Protein AF-A0A1Y5K6U2-F1 (afdb_monomer_lite)

Foldseek 3Di:
DPDDDQDDPVLLVQLVVCVVVVDDLVVSCVVSVHDSVSSVVSVPDDQDPVNVVVVVVVVVVVVVVVVVVVVVLVVLVVQVVCVVVVNDDDDPVVVVVSVVVVVVVVCVVVVHDPDPPPDPPPPPDD

Sequence (126 aa):
MAKGIAPDDQTKEMVKALLATGKAKNQVAKEAGLSWATVDKISKEDPDDLERLREHKRKEFVKKLWENIEDAIDLGHTMVIEAKANKREIPLSHISTYVGTLYDKQALMTGGKTADIGVQIVDDIK

Structure (mmCIF, N/CA/C/O backbone):
data_AF-A0A1Y5K6U2-F1
#
_entry.id   AF-A0A1Y5K6U2-F1
#
loop_
_atom_site.group_PDB
_atom_site.id
_atom_site.type_symbol
_atom_site.label_atom_id
_atom_site.label_alt_id
_atom_site.label_comp_id
_atom_site.label_asym_id
_atom_site.label_entity_id
_atom_site.label_seq_id
_atom_site.pdbx_PDB_ins_code
_atom_site.Cartn_x
_atom_site.Cartn_y
_atom_site.Cartn_z
_atom_site.occupancy
_atom_site.B_iso_or_equiv
_atom_site.auth_seq_id
_atom_site.auth_comp_id
_atom_site.auth_asym_id
_atom_site.auth_atom_id
_atom_site.pdbx_PDB_model_num
ATOM 1 N N . MET A 1 1 ? 26.546 -5.991 -43.980 1.00 37.19 1 MET A N 1
ATOM 2 C CA . MET A 1 1 ? 26.173 -5.834 -42.557 1.00 37.19 1 MET A CA 1
ATOM 3 C C . MET A 1 1 ? 24.997 -4.873 -42.506 1.00 37.19 1 MET A C 1
ATOM 5 O O . MET A 1 1 ? 25.193 -3.694 -42.776 1.00 37.19 1 MET A O 1
ATOM 9 N N . ALA A 1 2 ? 23.773 -5.377 -42.323 1.00 39.56 2 ALA A N 1
ATOM 10 C CA . ALA A 1 2 ? 22.579 -4.533 -42.307 1.00 39.56 2 ALA A CA 1
ATOM 11 C C . ALA A 1 2 ? 22.672 -3.537 -41.141 1.00 39.56 2 ALA A C 1
ATOM 13 O O . ALA A 1 2 ? 22.960 -3.918 -40.007 1.00 39.56 2 ALA A O 1
ATOM 14 N N . LYS A 1 3 ? 22.503 -2.253 -41.453 1.00 42.72 3 LYS A N 1
ATOM 15 C CA . LYS A 1 3 ? 22.604 -1.129 -40.523 1.00 42.72 3 LYS A CA 1
ATOM 16 C C . LYS A 1 3 ? 21.444 -1.253 -39.528 1.00 42.72 3 LYS A C 1
ATOM 18 O O . LYS A 1 3 ? 20.299 -1.035 -39.907 1.00 42.72 3 LYS A O 1
ATOM 23 N N . GLY A 1 4 ? 21.729 -1.703 -38.305 1.00 56.06 4 GLY A N 1
ATOM 24 C CA . GLY A 1 4 ? 20.711 -1.908 -37.274 1.00 56.06 4 GLY A CA 1
ATOM 25 C C . GLY A 1 4 ? 19.960 -0.607 -37.003 1.00 56.06 4 GLY A C 1
ATOM 26 O O . GLY A 1 4 ? 20.575 0.397 -36.647 1.00 56.06 4 GLY A O 1
ATOM 27 N N . ILE A 1 5 ? 18.648 -0.623 -37.227 1.00 67.31 5 ILE A N 1
ATOM 28 C CA . ILE A 1 5 ? 17.752 0.496 -36.937 1.00 67.31 5 ILE A CA 1
ATOM 29 C C . ILE A 1 5 ? 17.735 0.680 -35.416 1.00 67.31 5 ILE A C 1
ATOM 31 O O . ILE A 1 5 ? 17.579 -0.292 -34.675 1.00 67.31 5 ILE A O 1
ATOM 35 N N . ALA A 1 6 ? 17.954 1.908 -34.945 1.00 68.56 6 ALA A N 1
ATOM 36 C CA . ALA A 1 6 ? 17.815 2.216 -33.528 1.00 68.56 6 ALA A CA 1
ATOM 37 C C . ALA A 1 6 ? 16.344 2.006 -33.120 1.00 68.56 6 ALA A C 1
ATOM 39 O O . ALA A 1 6 ? 15.468 2.484 -33.842 1.00 68.56 6 ALA A O 1
ATOM 40 N N . PRO A 1 7 ? 16.060 1.289 -32.017 1.00 69.38 7 PRO A N 1
ATOM 41 C CA . PRO A 1 7 ? 14.690 1.105 -31.558 1.00 69.38 7 PRO A CA 1
ATOM 42 C C . PRO A 1 7 ? 14.067 2.466 -31.243 1.00 69.38 7 PRO A C 1
ATOM 44 O O . PRO A 1 7 ? 14.732 3.335 -30.667 1.00 69.38 7 PRO A O 1
ATOM 47 N N . ASP A 1 8 ? 12.808 2.636 -31.641 1.00 81.38 8 ASP A N 1
ATOM 48 C CA . ASP A 1 8 ? 12.025 3.813 -31.283 1.00 81.38 8 ASP A CA 1
ATOM 49 C C . ASP A 1 8 ? 11.781 3.863 -29.764 1.00 81.38 8 ASP A C 1
ATOM 51 O O . ASP A 1 8 ? 11.990 2.886 -29.033 1.00 81.38 8 ASP A O 1
ATOM 55 N N . ASP A 1 9 ? 11.351 5.022 -29.270 1.00 78.06 9 ASP A N 1
ATOM 56 C CA . ASP A 1 9 ? 11.136 5.198 -27.834 1.00 78.06 9 ASP A CA 1
ATOM 57 C C . ASP A 1 9 ? 10.006 4.295 -27.313 1.00 78.06 9 ASP A C 1
ATOM 59 O O . ASP A 1 9 ? 10.100 3.779 -26.204 1.00 78.06 9 ASP A O 1
ATOM 63 N N . GLN A 1 10 ? 8.993 3.983 -28.130 1.00 81.06 10 GLN A N 1
ATOM 64 C CA . GLN A 1 10 ? 7.936 3.036 -27.751 1.00 81.06 10 GLN A CA 1
ATOM 65 C C . GLN A 1 10 ? 8.482 1.627 -27.481 1.00 81.06 10 GLN A C 1
ATOM 67 O O . GLN A 1 10 ? 8.109 0.988 -26.496 1.00 81.06 10 GLN A O 1
ATOM 72 N N . THR A 1 11 ? 9.405 1.156 -28.316 1.00 82.31 11 THR A N 1
ATOM 73 C CA . THR A 1 11 ? 10.046 -0.152 -28.183 1.00 82.31 11 THR A CA 1
ATOM 74 C C . THR A 1 11 ? 10.959 -0.178 -26.962 1.00 82.31 11 THR A C 1
ATOM 76 O O . THR A 1 11 ? 10.962 -1.167 -26.224 1.00 82.31 11 THR A O 1
ATOM 79 N N . LYS A 1 12 ? 11.700 0.905 -26.691 1.00 82.75 12 LYS A N 1
ATOM 80 C CA . LYS A 1 12 ? 12.500 1.019 -25.460 1.00 82.75 12 LYS A CA 1
ATOM 81 C C . LYS A 1 12 ? 11.622 0.950 -24.215 1.00 82.75 12 LYS A C 1
ATOM 83 O O . LYS A 1 12 ? 11.946 0.214 -23.284 1.00 82.75 12 LYS A O 1
ATOM 88 N N . GLU A 1 13 ? 10.489 1.645 -24.221 1.00 79.44 13 GLU A N 1
ATOM 89 C CA . GLU A 1 13 ? 9.569 1.643 -23.086 1.00 79.44 13 GLU A CA 1
ATOM 90 C C . GLU A 1 13 ? 8.869 0.297 -22.886 1.00 79.44 13 GLU A C 1
ATOM 92 O O . GLU A 1 13 ? 8.734 -0.165 -21.751 1.00 79.44 13 GLU A O 1
ATOM 97 N N . MET A 1 14 ? 8.517 -0.396 -23.968 1.00 83.06 14 MET A N 1
ATOM 98 C CA . MET A 1 14 ? 8.012 -1.766 -23.897 1.00 83.06 14 MET A CA 1
ATOM 99 C C . MET A 1 14 ? 9.046 -2.718 -23.275 1.00 83.06 14 MET A C 1
ATOM 101 O O . MET A 1 14 ? 8.703 -3.525 -22.411 1.00 83.06 14 MET A O 1
ATOM 105 N N . VAL A 1 15 ? 10.323 -2.603 -23.658 1.00 85.50 15 VAL A N 1
ATOM 106 C CA . VAL A 1 15 ? 11.418 -3.401 -23.078 1.00 85.50 15 VAL A CA 1
ATOM 107 C C . VAL A 1 15 ? 11.587 -3.109 -21.587 1.00 85.50 15 VAL A C 1
ATOM 109 O O . VAL A 1 15 ? 11.651 -4.052 -20.795 1.00 85.50 15 VAL A O 1
ATOM 112 N N . LYS A 1 16 ? 11.621 -1.831 -21.186 1.00 83.19 16 LYS A N 1
ATOM 113 C CA . LYS A 1 16 ? 11.715 -1.430 -19.771 1.00 83.19 16 LYS A CA 1
ATOM 114 C C . LYS A 1 16 ? 10.531 -1.969 -18.958 1.00 83.19 16 LYS A C 1
ATOM 116 O O . LYS A 1 16 ? 10.741 -2.538 -17.888 1.00 83.19 16 LYS A O 1
ATOM 121 N N . ALA A 1 17 ? 9.307 -1.886 -19.486 1.00 82.50 17 ALA A N 1
ATOM 122 C CA . ALA A 1 17 ? 8.113 -2.426 -18.835 1.00 82.50 17 ALA A CA 1
ATOM 123 C C . ALA A 1 17 ? 8.186 -3.952 -18.655 1.00 82.50 17 ALA A C 1
ATOM 125 O O . ALA A 1 17 ? 7.943 -4.461 -17.562 1.00 82.50 17 ALA A O 1
ATOM 126 N N . LEU A 1 18 ? 8.578 -4.693 -19.696 1.00 83.44 18 LEU A N 1
ATOM 127 C CA . LEU A 1 18 ? 8.720 -6.151 -19.625 1.00 83.44 18 LEU A CA 1
ATOM 128 C C . LEU A 1 18 ? 9.802 -6.577 -18.622 1.00 83.44 18 LEU A C 1
ATOM 130 O O . LEU A 1 18 ? 9.595 -7.529 -17.868 1.00 83.44 18 LEU A O 1
ATOM 134 N N . LEU A 1 19 ? 10.921 -5.851 -18.548 1.00 82.31 19 LEU A N 1
ATOM 135 C CA . LEU A 1 19 ? 11.946 -6.086 -17.527 1.00 82.31 19 LEU A CA 1
ATOM 136 C C . LEU A 1 19 ? 11.423 -5.792 -16.112 1.00 82.31 19 LEU A C 1
ATOM 138 O O . LEU A 1 19 ? 11.680 -6.575 -15.199 1.00 82.31 19 LEU A O 1
ATOM 142 N N . ALA A 1 20 ? 10.636 -4.727 -15.933 1.00 77.81 20 ALA A N 1
ATOM 143 C CA . ALA A 1 20 ? 10.029 -4.382 -14.645 1.00 77.81 20 ALA A CA 1
ATOM 144 C C . ALA A 1 20 ? 9.029 -5.442 -14.144 1.00 77.81 20 ALA A C 1
ATOM 146 O O . ALA A 1 20 ? 8.880 -5.617 -12.937 1.00 77.81 20 ALA A O 1
ATOM 147 N N . THR A 1 21 ? 8.392 -6.203 -15.045 1.00 78.62 21 THR A N 1
ATOM 148 C CA . THR A 1 21 ? 7.543 -7.356 -14.670 1.00 78.62 21 THR A CA 1
ATOM 149 C C . THR A 1 21 ? 8.329 -8.584 -14.189 1.00 78.62 21 THR A C 1
ATOM 151 O O . THR A 1 21 ? 7.729 -9.600 -13.847 1.00 78.62 21 THR A O 1
ATOM 154 N N . GLY A 1 22 ? 9.665 -8.518 -14.159 1.00 77.19 22 GLY A N 1
ATOM 155 C CA . GLY A 1 22 ? 10.530 -9.606 -13.697 1.00 77.19 22 GLY A CA 1
ATOM 156 C C . GLY A 1 22 ? 10.858 -10.653 -14.764 1.00 77.19 22 GLY A C 1
ATOM 157 O O . GLY A 1 22 ? 11.451 -11.685 -14.447 1.00 77.19 22 GLY A O 1
ATOM 158 N N . LYS A 1 23 ? 10.506 -10.416 -16.036 1.00 83.06 23 LYS A N 1
ATOM 159 C CA . LYS A 1 23 ? 10.858 -11.329 -17.133 1.00 83.06 23 LYS A CA 1
ATOM 160 C C . LYS A 1 23 ? 12.364 -11.325 -17.395 1.00 83.06 23 LYS A C 1
ATOM 162 O O . LYS A 1 23 ? 13.025 -10.287 -17.383 1.00 83.06 23 LYS A O 1
ATOM 167 N N . ALA A 1 24 ? 12.911 -12.498 -17.714 1.00 87.62 24 ALA A N 1
ATOM 168 C CA . ALA A 1 24 ? 14.318 -12.632 -18.076 1.00 87.62 24 ALA A CA 1
ATOM 169 C C . ALA A 1 24 ? 14.625 -11.911 -19.402 1.00 87.62 24 ALA A C 1
ATOM 171 O O . ALA A 1 24 ? 13.853 -11.995 -20.356 1.00 87.62 24 ALA A O 1
ATOM 172 N N . LYS A 1 25 ? 15.805 -11.284 -19.515 1.00 86.56 25 LYS A N 1
ATOM 173 C CA . LYS A 1 25 ? 16.246 -10.535 -20.715 1.00 86.56 25 LYS A CA 1
ATOM 174 C C . LYS A 1 25 ? 16.104 -11.325 -22.026 1.00 86.56 25 LYS A C 1
ATOM 176 O O . LYS A 1 25 ? 15.731 -10.762 -23.048 1.00 86.56 25 LYS A O 1
ATOM 181 N N . ASN A 1 26 ? 16.343 -12.639 -21.988 1.00 86.62 26 ASN A N 1
ATOM 182 C CA . ASN A 1 26 ? 16.170 -13.537 -23.139 1.00 86.62 26 ASN A CA 1
ATOM 183 C C . ASN A 1 26 ? 14.713 -13.629 -23.607 1.00 86.62 26 ASN A C 1
ATOM 185 O O . ASN A 1 26 ? 14.451 -13.727 -24.803 1.00 86.62 26 ASN A O 1
ATOM 189 N N . GLN A 1 27 ? 13.772 -13.628 -22.665 1.00 86.62 27 GLN A N 1
ATOM 190 C CA . GLN A 1 27 ? 12.345 -13.664 -22.956 1.00 86.62 27 GLN A CA 1
ATOM 191 C C . GLN A 1 27 ? 11.876 -12.310 -23.493 1.00 86.62 27 GLN A C 1
ATOM 193 O O . GLN A 1 27 ? 11.194 -12.268 -24.511 1.00 86.62 27 GLN A O 1
ATOM 198 N N . VAL A 1 28 ? 12.328 -11.214 -22.879 1.00 87.62 28 VAL A N 1
ATOM 199 C CA . VAL A 1 28 ? 12.034 -9.851 -23.345 1.00 87.62 28 VAL A CA 1
ATOM 200 C C . VAL A 1 28 ? 12.552 -9.618 -24.766 1.00 87.62 28 VAL A C 1
ATOM 202 O O . VAL A 1 28 ? 11.837 -9.062 -25.588 1.00 87.62 28 VAL A O 1
ATOM 205 N N . ALA A 1 29 ? 13.754 -10.102 -25.096 1.00 87.75 29 ALA A N 1
ATOM 206 C CA . ALA A 1 29 ? 14.316 -10.014 -26.445 1.00 87.75 29 ALA A CA 1
ATOM 207 C C . ALA A 1 29 ? 13.437 -10.713 -27.500 1.00 87.75 29 ALA A C 1
ATOM 209 O O . ALA A 1 29 ? 13.195 -10.155 -28.568 1.00 87.75 29 ALA A O 1
ATOM 210 N N . LYS A 1 30 ? 12.907 -11.903 -27.179 1.00 87.19 30 LYS A N 1
ATOM 211 C CA . LYS A 1 30 ? 11.984 -12.635 -28.062 1.00 87.19 30 LYS A CA 1
ATOM 212 C C . LYS A 1 30 ? 10.651 -11.908 -28.234 1.00 87.19 30 LYS A C 1
ATOM 214 O O . LYS A 1 30 ? 10.167 -11.812 -29.353 1.00 87.19 30 LYS A O 1
ATOM 219 N N . GLU A 1 31 ? 10.078 -11.405 -27.142 1.00 85.31 31 GLU A N 1
ATOM 220 C CA . GLU A 1 31 ? 8.783 -10.710 -27.156 1.00 85.31 31 GLU A CA 1
ATOM 221 C C . GLU A 1 31 ? 8.859 -9.345 -27.857 1.00 85.31 31 GLU A C 1
ATOM 223 O O . GLU A 1 31 ? 7.950 -8.986 -28.596 1.00 85.31 31 GLU A O 1
ATOM 228 N N . ALA A 1 32 ? 9.960 -8.610 -27.683 1.00 83.38 32 ALA A N 1
ATOM 229 C CA . ALA A 1 32 ? 10.175 -7.309 -28.314 1.00 83.38 32 ALA A CA 1
ATOM 230 C C . ALA A 1 32 ? 10.733 -7.398 -29.748 1.00 83.38 32 ALA A C 1
ATOM 232 O O . ALA A 1 32 ? 10.918 -6.369 -30.391 1.00 83.38 32 ALA A O 1
ATOM 233 N N . GLY A 1 33 ? 11.054 -8.600 -30.245 1.00 84.88 33 GLY A N 1
ATOM 234 C CA . GLY A 1 33 ? 11.692 -8.778 -31.555 1.00 84.88 33 GLY A CA 1
ATOM 235 C C . GLY A 1 33 ? 13.090 -8.149 -31.651 1.00 84.88 33 GLY A C 1
ATOM 236 O O . GLY A 1 33 ? 13.530 -7.777 -32.738 1.00 84.88 33 GLY A O 1
ATOM 237 N N . LEU A 1 34 ? 13.789 -8.008 -30.521 1.00 85.88 34 LEU A N 1
ATOM 238 C CA . LEU A 1 34 ? 15.093 -7.354 -30.427 1.00 85.88 34 LEU A CA 1
ATOM 239 C C . LEU A 1 34 ? 16.217 -8.350 -30.148 1.00 85.88 34 LEU A C 1
ATOM 241 O O . LEU A 1 34 ? 16.017 -9.431 -29.598 1.00 85.88 34 LEU A O 1
ATOM 245 N N . SER A 1 35 ? 17.448 -7.950 -30.471 1.00 86.56 35 SER A N 1
ATOM 246 C CA . SER A 1 35 ? 18.620 -8.705 -30.035 1.00 86.56 35 SER A CA 1
ATOM 247 C C . SER A 1 35 ? 18.791 -8.602 -28.517 1.00 86.56 35 SER A C 1
ATOM 249 O O . SER A 1 35 ? 18.514 -7.562 -27.912 1.00 86.56 35 SER A O 1
ATOM 251 N N . TRP A 1 36 ? 19.321 -9.658 -27.901 1.00 87.75 36 TRP A N 1
ATOM 252 C CA . TRP A 1 36 ? 19.639 -9.646 -26.473 1.00 87.75 36 TRP A CA 1
ATOM 253 C C . TRP A 1 36 ? 20.571 -8.490 -26.091 1.00 87.75 36 TRP A C 1
ATOM 255 O O . TRP A 1 36 ? 20.353 -7.840 -25.075 1.00 87.75 36 TRP A O 1
ATOM 265 N N . ALA A 1 37 ? 21.563 -8.184 -26.934 1.00 85.56 37 ALA A N 1
ATOM 266 C CA . ALA A 1 37 ? 22.499 -7.085 -26.710 1.00 85.56 37 ALA A CA 1
ATOM 267 C C . ALA A 1 37 ? 21.800 -5.714 -26.708 1.00 85.56 37 ALA A C 1
ATOM 269 O O . ALA A 1 37 ? 22.172 -4.833 -25.938 1.00 85.56 37 ALA A O 1
ATOM 270 N N . THR A 1 38 ? 20.761 -5.542 -27.531 1.00 83.75 38 THR A N 1
ATOM 271 C CA . THR A 1 38 ? 19.938 -4.324 -27.545 1.00 83.75 38 THR A CA 1
ATOM 272 C C . THR A 1 38 ? 19.145 -4.190 -26.247 1.00 83.75 38 THR A C 1
ATOM 274 O O . THR A 1 38 ? 19.139 -3.119 -25.649 1.00 83.75 38 THR A O 1
ATOM 277 N N . VAL A 1 39 ? 18.534 -5.279 -25.773 1.00 83.44 39 VAL A N 1
ATOM 278 C CA . VAL A 1 39 ? 17.817 -5.309 -24.486 1.00 83.44 39 VAL A CA 1
ATOM 279 C C . VAL A 1 39 ? 18.768 -5.058 -23.314 1.00 83.44 39 VAL A C 1
ATOM 281 O O . VAL A 1 39 ? 18.439 -4.302 -22.403 1.00 83.44 39 VAL A O 1
ATOM 284 N N . ASP A 1 40 ? 19.964 -5.649 -23.339 1.00 85.81 40 ASP A N 1
ATOM 285 C CA . ASP A 1 40 ? 20.975 -5.438 -22.304 1.00 85.81 40 ASP A CA 1
ATOM 286 C C . ASP A 1 40 ? 21.460 -3.984 -22.273 1.00 85.81 40 ASP A C 1
ATOM 288 O O . ASP A 1 40 ? 21.583 -3.411 -21.191 1.00 85.81 40 ASP A O 1
ATOM 292 N N . LYS A 1 41 ? 21.647 -3.364 -23.444 1.00 86.06 41 LYS A N 1
ATOM 293 C CA . LYS A 1 41 ? 21.987 -1.944 -23.554 1.00 86.06 41 LYS A CA 1
ATOM 294 C C . LYS A 1 41 ? 20.884 -1.054 -22.977 1.00 86.06 41 LYS A C 1
ATOM 296 O O . LYS A 1 41 ? 21.193 -0.244 -22.116 1.00 86.06 41 LYS A O 1
ATOM 301 N N . ILE A 1 42 ? 19.625 -1.259 -23.375 1.00 82.75 42 ILE A N 1
ATOM 302 C CA . ILE A 1 42 ? 18.471 -0.497 -22.854 1.00 82.75 42 ILE A CA 1
ATOM 303 C C . ILE A 1 42 ? 18.352 -0.662 -21.332 1.00 82.75 42 ILE A C 1
ATOM 305 O O . ILE A 1 42 ? 18.070 0.297 -20.627 1.00 82.75 42 ILE A O 1
ATOM 309 N N . SER A 1 43 ? 18.634 -1.856 -20.797 1.00 79.19 43 SER A N 1
ATOM 310 C CA . SER A 1 43 ? 18.591 -2.097 -19.345 1.00 79.19 43 SER A CA 1
ATOM 311 C C . SER A 1 43 ? 19.663 -1.351 -18.542 1.00 79.19 43 SER A C 1
ATOM 313 O O . SER A 1 43 ? 19.574 -1.302 -17.319 1.00 79.19 43 SER A O 1
ATOM 315 N N . LYS A 1 44 ? 20.695 -0.839 -19.217 1.00 82.19 44 LYS A N 1
ATOM 316 C CA . LYS A 1 44 ? 21.840 -0.134 -18.629 1.00 82.19 44 LYS A CA 1
ATOM 317 C C . LYS A 1 44 ? 21.878 1.343 -19.028 1.00 82.19 44 LYS A C 1
ATOM 319 O O . LYS A 1 44 ? 22.856 2.011 -18.708 1.00 82.19 44 LYS A O 1
ATOM 324 N N . GLU A 1 45 ? 20.885 1.831 -19.774 1.00 77.12 45 GLU A N 1
ATOM 325 C CA . GLU A 1 45 ? 20.786 3.255 -20.090 1.00 77.12 45 GLU A CA 1
ATOM 326 C C . GLU A 1 45 ? 20.543 4.048 -18.800 1.00 77.12 45 GLU A C 1
ATOM 328 O O . GLU A 1 45 ? 19.812 3.600 -17.914 1.00 77.12 45 GLU A O 1
ATOM 333 N N . ASP A 1 46 ? 21.200 5.206 -18.689 1.00 66.81 46 ASP A N 1
ATOM 334 C CA . ASP A 1 46 ? 21.027 6.099 -17.547 1.00 66.81 46 ASP A CA 1
ATOM 335 C C . ASP A 1 46 ? 19.556 6.52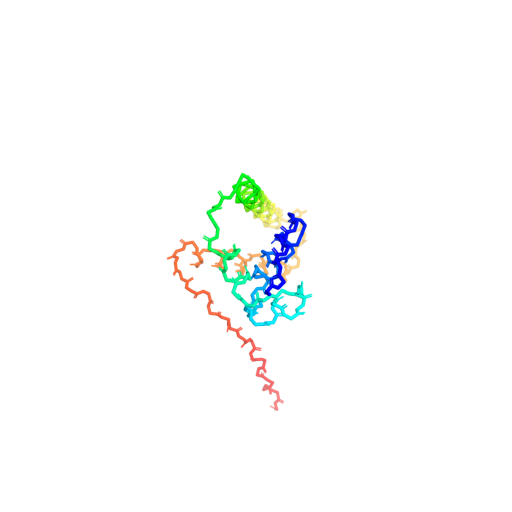3 -17.416 1.00 66.81 46 ASP A C 1
ATOM 337 O O . ASP A 1 46 ? 18.868 6.675 -18.433 1.00 66.81 46 ASP A O 1
ATOM 341 N N . PRO A 1 47 ? 19.063 6.730 -16.182 1.00 64.44 47 PRO A N 1
ATOM 342 C CA . PRO A 1 47 ? 17.676 7.102 -15.948 1.00 64.44 47 PRO A CA 1
ATOM 343 C C . PRO A 1 47 ? 17.353 8.413 -16.669 1.00 64.44 47 PRO A C 1
ATOM 345 O O . PRO A 1 47 ? 17.863 9.482 -16.316 1.00 64.44 47 PRO A O 1
ATOM 348 N N . ASP A 1 48 ? 16.498 8.306 -17.683 1.00 71.31 48 ASP A N 1
ATOM 349 C CA . ASP A 1 48 ? 15.959 9.440 -18.419 1.00 71.31 48 ASP A CA 1
ATOM 350 C C . ASP A 1 48 ? 14.913 10.199 -17.582 1.00 71.31 48 ASP A C 1
ATOM 352 O O . ASP A 1 48 ? 14.526 9.801 -16.476 1.00 71.31 48 ASP A O 1
ATOM 356 N N . ASP A 1 49 ? 14.453 11.338 -18.096 1.00 73.69 49 ASP A N 1
ATOM 357 C CA . ASP A 1 49 ? 13.467 12.163 -17.396 1.00 73.69 49 ASP A CA 1
ATOM 358 C C . ASP A 1 49 ? 12.124 11.434 -17.188 1.00 73.69 49 ASP A C 1
ATOM 360 O O . ASP A 1 49 ? 11.415 11.715 -16.216 1.00 73.69 49 ASP A 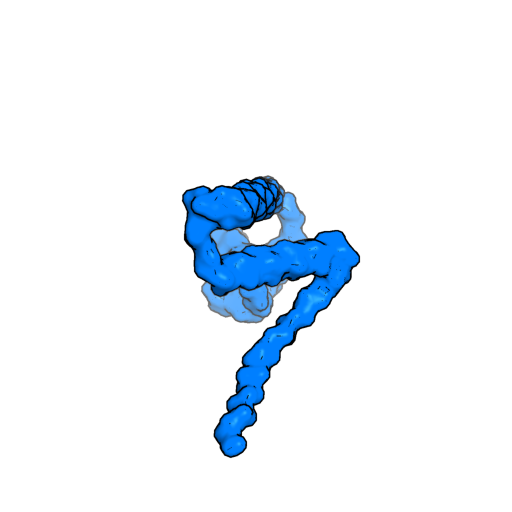O 1
ATOM 364 N N . LEU A 1 50 ? 11.785 10.454 -18.038 1.00 71.31 50 LEU A N 1
ATOM 365 C CA . LEU A 1 50 ? 10.592 9.619 -17.871 1.00 71.31 50 LEU A CA 1
ATOM 366 C C . LEU A 1 50 ? 10.751 8.639 -16.707 1.00 71.31 50 LEU A C 1
ATOM 368 O O . LEU A 1 50 ? 9.816 8.462 -15.924 1.00 71.31 50 LEU A O 1
ATOM 372 N N . GLU A 1 51 ? 11.926 8.040 -16.547 1.00 70.31 51 GLU A N 1
ATOM 373 C CA . GLU A 1 51 ? 12.227 7.141 -15.437 1.00 70.31 51 GLU A CA 1
ATOM 374 C C . GLU A 1 51 ? 12.221 7.901 -14.105 1.00 70.31 51 GLU A 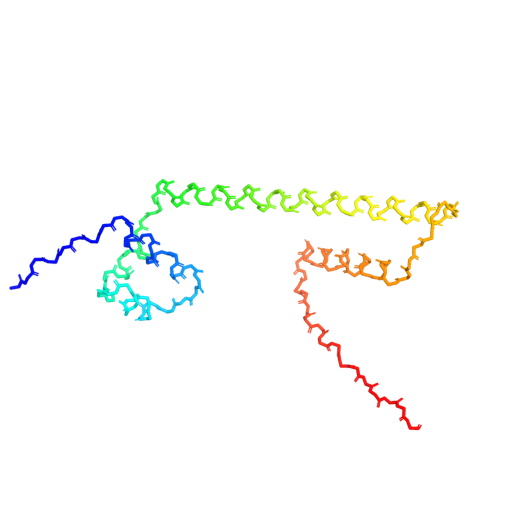C 1
ATOM 376 O O . GLU A 1 51 ? 11.613 7.458 -13.129 1.00 70.31 51 GLU A O 1
ATOM 381 N N . ARG A 1 52 ? 12.756 9.127 -14.083 1.00 74.88 52 ARG A N 1
ATOM 382 C CA . ARG A 1 52 ? 12.639 10.023 -12.918 1.00 74.88 52 ARG A CA 1
ATOM 383 C C . ARG A 1 52 ? 11.184 10.358 -12.586 1.00 74.88 52 ARG A C 1
ATOM 385 O O . ARG A 1 52 ? 10.792 10.333 -11.416 1.00 74.88 52 ARG A O 1
ATOM 392 N N . LEU A 1 53 ? 10.358 10.640 -13.596 1.00 76.62 53 LEU A N 1
ATOM 393 C CA . LEU A 1 53 ? 8.919 10.866 -13.414 1.00 76.62 53 LEU A CA 1
ATOM 394 C C . LEU A 1 53 ? 8.203 9.620 -12.872 1.00 76.62 53 LEU A C 1
ATOM 396 O O . LEU A 1 53 ? 7.317 9.753 -12.023 1.00 76.62 53 LEU A O 1
ATOM 400 N N . ARG A 1 54 ? 8.594 8.414 -13.301 1.00 71.25 54 ARG A N 1
ATOM 401 C CA . ARG A 1 54 ? 8.065 7.151 -12.758 1.00 71.25 54 ARG A CA 1
ATOM 402 C C . ARG A 1 54 ? 8.425 6.963 -11.303 1.00 71.25 54 ARG A C 1
ATOM 404 O O . ARG A 1 54 ? 7.545 6.642 -10.507 1.00 71.25 54 ARG A O 1
ATOM 411 N N . GLU A 1 55 ? 9.683 7.185 -10.942 1.00 72.25 55 GLU A N 1
ATOM 412 C CA . GLU A 1 55 ? 10.110 7.117 -9.548 1.00 72.25 55 GLU A CA 1
ATOM 413 C C . GLU A 1 55 ? 9.333 8.110 -8.684 1.00 72.25 55 GLU A C 1
ATOM 415 O O . GLU A 1 55 ? 8.854 7.750 -7.606 1.00 72.25 55 GLU A O 1
ATOM 420 N N . HIS A 1 56 ? 9.149 9.339 -9.172 1.00 72.44 56 HIS A N 1
ATOM 421 C CA . HIS A 1 56 ? 8.360 10.352 -8.482 1.00 72.44 56 HIS A CA 1
ATOM 422 C C . HIS A 1 56 ? 6.901 9.913 -8.303 1.00 72.44 56 HIS A C 1
ATOM 424 O O . HIS A 1 56 ? 6.379 9.932 -7.190 1.00 72.44 56 HIS A O 1
ATOM 430 N N . LYS A 1 57 ? 6.247 9.440 -9.371 1.00 71.44 57 LYS A N 1
ATOM 431 C CA . LYS A 1 57 ? 4.860 8.949 -9.316 1.00 71.44 57 LYS A CA 1
ATOM 432 C C . LYS A 1 57 ? 4.706 7.727 -8.421 1.00 71.44 57 LYS A C 1
ATOM 434 O O . LYS A 1 57 ? 3.722 7.629 -7.693 1.00 71.44 57 LYS A O 1
ATOM 439 N N . ARG A 1 58 ? 5.684 6.821 -8.424 1.00 65.12 58 ARG A N 1
ATOM 440 C CA . ARG A 1 58 ? 5.718 5.669 -7.519 1.00 65.12 58 ARG A CA 1
ATOM 441 C C . ARG A 1 58 ? 5.805 6.127 -6.065 1.00 65.12 58 ARG A C 1
ATOM 443 O O . ARG A 1 58 ? 5.048 5.624 -5.242 1.00 65.12 58 ARG A O 1
ATOM 450 N N . LYS A 1 59 ? 6.671 7.095 -5.751 1.00 69.25 59 LYS A N 1
ATOM 451 C CA . LYS A 1 59 ? 6.770 7.688 -4.406 1.00 69.25 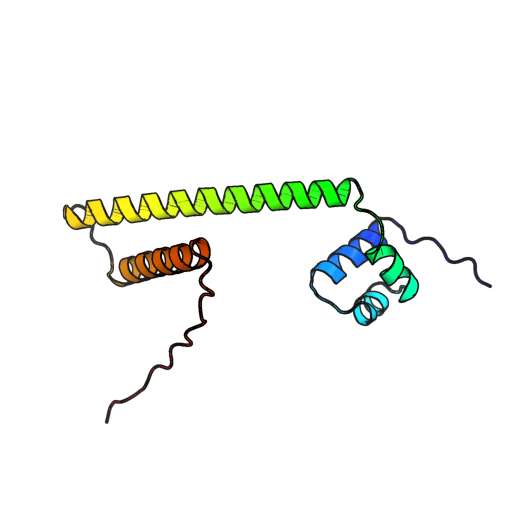59 LYS A CA 1
ATOM 452 C C . LYS A 1 59 ? 5.462 8.363 -3.988 1.00 69.25 59 LYS A C 1
ATOM 454 O O . LYS A 1 59 ? 4.986 8.107 -2.887 1.00 69.25 59 LYS A O 1
ATOM 459 N N . GLU A 1 60 ? 4.848 9.158 -4.866 1.00 71.88 60 GLU A N 1
ATOM 460 C CA . GLU A 1 60 ? 3.533 9.768 -4.614 1.00 71.88 60 GLU A CA 1
ATOM 461 C C . GLU A 1 60 ? 2.452 8.715 -4.351 1.00 71.88 60 GLU A C 1
ATOM 463 O O . GLU A 1 60 ? 1.645 8.871 -3.439 1.00 71.88 60 GLU A O 1
ATOM 468 N N . PHE A 1 61 ? 2.428 7.640 -5.139 1.00 63.62 61 PHE A N 1
ATOM 469 C CA . PHE A 1 61 ? 1.460 6.563 -4.973 1.00 63.62 61 PHE A CA 1
ATOM 470 C C . PHE A 1 61 ? 1.646 5.839 -3.638 1.00 63.62 61 PHE A C 1
ATOM 472 O O . PHE A 1 61 ? 0.675 5.646 -2.912 1.00 63.62 61 PHE A O 1
ATOM 479 N N . VAL A 1 62 ? 2.890 5.509 -3.275 1.00 66.81 62 VAL A N 1
ATOM 480 C CA . VAL A 1 62 ? 3.216 4.914 -1.969 1.00 66.81 62 VAL A CA 1
ATOM 481 C C . VAL A 1 62 ? 2.793 5.840 -0.828 1.00 66.81 62 VAL A C 1
ATOM 483 O O . VAL A 1 62 ? 2.183 5.370 0.127 1.00 66.81 62 VAL A O 1
ATOM 486 N N . LYS A 1 63 ? 3.041 7.150 -0.948 1.00 75.81 63 LYS A N 1
ATOM 487 C CA . LYS A 1 63 ? 2.600 8.151 0.035 1.00 75.81 63 LYS A CA 1
ATOM 488 C C . LYS A 1 63 ? 1.079 8.158 0.196 1.00 75.81 63 LYS A C 1
ATOM 490 O O . LYS A 1 63 ? 0.596 8.058 1.312 1.00 75.81 63 LYS A O 1
ATOM 495 N N . LYS A 1 64 ? 0.327 8.198 -0.907 1.00 71.38 64 LYS A N 1
ATOM 496 C CA . LYS A 1 64 ? -1.146 8.163 -0.872 1.00 71.38 64 LYS A CA 1
ATOM 497 C C . LYS A 1 64 ? -1.698 6.863 -0.296 1.00 71.38 64 LYS A C 1
ATOM 499 O O . LYS A 1 64 ? -2.686 6.880 0.425 1.00 71.38 64 LYS A O 1
ATOM 504 N N . LEU A 1 65 ? -1.079 5.726 -0.620 1.00 67.44 65 LEU A N 1
ATOM 505 C CA . LEU A 1 65 ? -1.454 4.448 -0.017 1.00 67.44 65 LEU A CA 1
ATOM 506 C C . LEU A 1 65 ? -1.249 4.475 1.494 1.00 67.44 65 LEU A C 1
ATOM 508 O O . LEU A 1 65 ? -2.090 3.960 2.223 1.00 67.44 65 LEU A O 1
ATOM 512 N N . TRP A 1 66 ? -0.147 5.073 1.946 1.00 76.12 66 TRP A N 1
ATOM 513 C CA . TRP A 1 66 ? 0.132 5.232 3.364 1.00 76.12 66 TRP A CA 1
ATOM 514 C C . TRP A 1 66 ? -0.912 6.108 4.062 1.00 76.12 66 TRP A C 1
ATOM 516 O O . TRP A 1 66 ? -1.469 5.680 5.064 1.00 76.12 66 TRP A O 1
ATOM 526 N N . GLU A 1 67 ? -1.248 7.261 3.483 1.00 80.19 67 GLU A N 1
ATOM 527 C CA . GLU A 1 67 ? -2.293 8.159 4.001 1.00 80.19 67 GLU A CA 1
ATOM 528 C C . GLU A 1 67 ? -3.646 7.431 4.115 1.00 80.19 67 GLU A C 1
ATOM 530 O O . GLU A 1 67 ? -4.253 7.405 5.180 1.00 80.19 67 GLU A O 1
ATOM 535 N N . ASN A 1 68 ? -4.072 6.718 3.067 1.00 74.44 68 ASN A N 1
ATOM 536 C CA . ASN A 1 68 ? -5.324 5.948 3.100 1.00 74.44 68 ASN A CA 1
ATOM 537 C C . ASN A 1 68 ? -5.318 4.836 4.164 1.00 74.44 68 ASN A C 1
ATOM 539 O O . ASN A 1 68 ? -6.362 4.470 4.705 1.00 74.44 68 ASN A O 1
ATOM 543 N N . ILE A 1 69 ? -4.153 4.235 4.412 1.00 77.69 69 ILE A N 1
ATOM 544 C CA . ILE A 1 69 ? -3.979 3.219 5.450 1.00 77.69 69 ILE A CA 1
ATOM 545 C C . ILE A 1 69 ? -4.158 3.846 6.833 1.00 77.69 69 ILE A C 1
ATOM 547 O O . ILE A 1 69 ? -4.814 3.234 7.674 1.00 77.69 69 ILE A O 1
ATOM 551 N N . GLU A 1 70 ? -3.563 5.015 7.074 1.00 84.06 70 GLU A N 1
ATOM 552 C CA . GLU A 1 70 ? -3.705 5.754 8.333 1.00 84.06 70 GLU A CA 1
ATOM 553 C C . GLU A 1 70 ? -5.173 6.128 8.570 1.00 84.06 70 GLU A C 1
ATOM 555 O O . GLU A 1 70 ? -5.719 5.783 9.617 1.00 84.06 70 GLU A O 1
ATOM 560 N N . ASP A 1 71 ? -5.855 6.669 7.557 1.00 82.94 71 ASP A N 1
ATOM 561 C CA . ASP A 1 71 ? -7.285 6.997 7.632 1.00 82.94 71 ASP A CA 1
ATOM 562 C C . ASP A 1 71 ? -8.147 5.769 7.976 1.00 82.94 71 ASP A C 1
ATOM 564 O O . ASP A 1 71 ? -9.064 5.831 8.801 1.00 82.94 71 ASP A O 1
ATOM 568 N N . ALA A 1 72 ? -7.856 4.619 7.359 1.00 81.25 72 ALA A N 1
ATOM 569 C CA . ALA A 1 72 ? -8.560 3.372 7.646 1.00 81.25 72 ALA A CA 1
ATOM 570 C C . ALA A 1 72 ? -8.302 2.879 9.080 1.00 81.25 72 ALA A C 1
ATOM 572 O O . ALA A 1 72 ? -9.206 2.322 9.713 1.00 81.25 72 ALA A O 1
ATOM 573 N N . ILE A 1 73 ? -7.085 3.084 9.594 1.00 82.56 73 ILE A N 1
ATOM 574 C CA . ILE A 1 73 ? -6.730 2.763 10.976 1.00 82.56 73 ILE A CA 1
ATOM 575 C C . ILE A 1 73 ? -7.520 3.648 11.943 1.00 82.56 73 ILE A C 1
ATOM 577 O O . ILE A 1 73 ? -8.183 3.131 12.844 1.00 82.56 73 ILE A O 1
ATOM 581 N N . ASP A 1 74 ? -7.537 4.956 11.715 1.00 87.38 74 ASP A N 1
ATOM 582 C CA . ASP A 1 74 ? -8.252 5.913 12.562 1.00 87.38 74 ASP A CA 1
ATOM 583 C C . ASP A 1 74 ? -9.765 5.671 12.564 1.00 87.38 74 ASP A C 1
ATOM 585 O O . ASP A 1 74 ? -10.421 5.704 13.618 1.00 87.38 74 ASP A O 1
ATOM 589 N N . LEU A 1 75 ? -10.330 5.338 11.401 1.00 86.94 75 LEU A N 1
ATOM 590 C CA . LEU A 1 75 ? -11.726 4.929 11.301 1.00 86.94 75 LEU A CA 1
ATOM 591 C C . LEU A 1 75 ? -11.983 3.654 12.114 1.00 86.94 75 LEU A C 1
ATOM 593 O O . LEU A 1 75 ? -12.923 3.618 12.909 1.00 86.94 75 LEU A O 1
ATOM 597 N N . GLY A 1 76 ? -11.140 2.627 11.968 1.00 85.00 76 GLY A N 1
ATOM 598 C CA . GLY A 1 76 ? -11.246 1.385 12.736 1.00 85.00 76 GLY A CA 1
ATOM 599 C C . GLY A 1 76 ? -11.158 1.617 14.247 1.00 85.00 76 GLY A C 1
ATOM 600 O O . GLY A 1 76 ? -11.953 1.064 15.011 1.00 85.00 76 GLY A O 1
ATOM 601 N N . HIS A 1 77 ? -10.261 2.499 14.691 1.00 85.44 77 HIS A N 1
ATOM 602 C CA . HIS A 1 77 ? -10.159 2.907 16.090 1.00 85.44 77 HIS A CA 1
ATOM 603 C C . HIS A 1 77 ? -11.442 3.585 16.589 1.00 85.44 77 HIS A C 1
ATOM 605 O O . HIS A 1 77 ? -11.973 3.213 17.640 1.00 85.44 77 HIS A O 1
ATOM 611 N N . THR A 1 78 ? -11.984 4.521 15.807 1.00 88.81 78 THR A N 1
ATOM 612 C CA . THR A 1 78 ? -13.244 5.216 16.114 1.00 88.81 78 THR A CA 1
ATOM 613 C C . THR A 1 78 ? -14.403 4.231 16.237 1.00 88.81 78 THR A C 1
ATOM 615 O O . THR A 1 78 ? -15.154 4.268 17.211 1.00 88.81 78 THR A O 1
ATOM 618 N N . MET A 1 79 ? -14.500 3.282 15.304 1.00 87.69 79 MET A N 1
ATOM 619 C CA . MET A 1 79 ? -15.496 2.213 15.339 1.00 87.69 79 MET A CA 1
ATOM 620 C C . MET A 1 79 ? -15.393 1.386 16.630 1.00 87.69 79 MET A C 1
ATOM 622 O O . MET A 1 79 ? -16.405 1.138 17.285 1.00 87.69 79 MET A O 1
ATOM 626 N N . VAL A 1 80 ? -14.182 0.999 17.044 1.00 85.81 80 VAL A N 1
ATOM 627 C CA . VAL A 1 80 ? -13.967 0.260 18.300 1.00 85.81 80 VAL A CA 1
ATOM 628 C C . VAL A 1 80 ? -14.388 1.085 19.523 1.00 85.81 80 VAL A C 1
ATOM 630 O O . VAL A 1 80 ? -14.987 0.530 20.446 1.00 85.81 80 VAL A O 1
ATOM 633 N N . ILE A 1 81 ? -14.115 2.394 19.547 1.00 88.25 81 ILE A N 1
ATOM 634 C CA . ILE A 1 81 ? -14.572 3.289 20.625 1.00 88.25 81 ILE A CA 1
ATOM 635 C C . ILE A 1 81 ? -16.102 3.325 20.687 1.00 88.25 81 ILE A C 1
ATOM 637 O O . ILE A 1 81 ? -16.680 3.158 21.763 1.00 88.25 81 ILE A O 1
ATOM 641 N N . GLU A 1 82 ? -16.766 3.515 19.547 1.00 89.88 82 GLU A N 1
ATOM 642 C CA . GLU A 1 82 ? -18.230 3.539 19.464 1.00 89.88 82 GLU A CA 1
ATOM 643 C C . GLU A 1 82 ? -18.849 2.219 19.922 1.00 89.88 82 GLU A C 1
ATOM 645 O O . GLU A 1 82 ? -19.846 2.227 20.648 1.00 89.88 82 GLU A O 1
ATOM 650 N N . ALA A 1 83 ? -18.235 1.093 19.553 1.00 87.88 83 ALA A N 1
ATOM 651 C CA . ALA A 1 83 ? -18.691 -0.223 19.975 1.00 87.88 83 ALA A CA 1
ATOM 652 C C . ALA A 1 83 ? -18.544 -0.439 21.481 1.00 87.88 83 ALA A C 1
ATOM 654 O O . ALA A 1 83 ? -19.483 -0.891 22.132 1.00 87.88 83 ALA A O 1
ATOM 655 N N . LYS A 1 84 ? -17.418 -0.020 22.072 1.00 86.25 84 LYS A N 1
ATOM 656 C CA . LYS A 1 84 ? -17.239 -0.028 23.535 1.00 86.25 84 LYS A CA 1
ATOM 657 C C . LYS A 1 84 ? -18.250 0.860 24.263 1.00 86.25 84 LYS A C 1
ATOM 659 O O . LYS A 1 84 ? -18.590 0.581 25.407 1.00 86.25 84 LYS A O 1
ATOM 664 N N . ALA A 1 85 ? -18.734 1.914 23.608 1.00 91.19 85 ALA A N 1
ATOM 665 C CA . ALA A 1 85 ? -19.778 2.792 24.124 1.00 91.19 85 ALA A CA 1
ATOM 666 C C . ALA A 1 85 ? -21.210 2.282 23.848 1.00 91.19 85 ALA A C 1
ATOM 668 O O . ALA A 1 85 ? -22.159 3.031 24.074 1.00 91.19 85 ALA A O 1
ATOM 669 N N . ASN A 1 86 ? -21.379 1.050 23.344 1.00 89.12 86 ASN A N 1
ATOM 670 C CA . ASN A 1 86 ? -22.660 0.469 22.914 1.00 89.12 86 ASN A CA 1
ATOM 671 C C . ASN A 1 86 ? -23.416 1.312 21.866 1.00 89.12 86 ASN A C 1
ATOM 673 O O . ASN A 1 86 ? -24.635 1.215 21.745 1.00 89.12 86 ASN A O 1
ATOM 677 N N . LYS A 1 87 ? -22.710 2.153 21.099 1.00 89.50 87 LYS A N 1
ATOM 678 C CA . LYS A 1 87 ? -23.302 2.982 20.031 1.00 89.50 87 LYS A CA 1
ATOM 679 C C . LYS A 1 87 ? -23.347 2.265 18.684 1.00 89.50 87 LYS A C 1
ATOM 681 O O . LYS A 1 87 ? -24.024 2.721 17.767 1.00 89.50 87 LYS A O 1
ATOM 686 N N . ARG A 1 88 ? -22.594 1.173 18.554 1.00 83.94 88 ARG A N 1
ATOM 687 C CA . ARG A 1 88 ? -22.425 0.408 17.322 1.00 83.94 88 ARG A CA 1
ATOM 688 C C . ARG A 1 88 ? -22.135 -1.045 17.662 1.00 83.94 88 ARG A C 1
ATOM 690 O O . ARG A 1 88 ? -21.333 -1.320 18.543 1.00 83.94 88 ARG A O 1
ATOM 697 N N . GLU A 1 89 ? -22.729 -1.970 16.927 1.00 85.12 89 GLU A N 1
ATOM 698 C CA . GLU A 1 89 ? -22.344 -3.376 17.001 1.00 85.12 89 GLU A CA 1
ATOM 699 C C . GLU A 1 89 ? -21.346 -3.681 15.880 1.00 85.12 89 GLU A C 1
ATOM 701 O O . GLU A 1 89 ? -21.535 -3.259 14.736 1.00 85.12 89 GLU A O 1
ATOM 706 N N . ILE A 1 90 ? -20.245 -4.357 16.210 1.00 82.44 90 ILE A N 1
ATOM 707 C CA . ILE A 1 90 ? -19.197 -4.713 15.249 1.00 82.44 90 ILE A CA 1
ATOM 708 C C . ILE A 1 90 ? -18.973 -6.220 15.324 1.00 82.44 90 ILE A C 1
ATOM 710 O O . ILE A 1 90 ? -18.699 -6.730 16.413 1.00 82.44 90 ILE A O 1
ATOM 714 N N . PRO A 1 91 ? -19.031 -6.937 14.187 1.00 84.25 91 PRO A N 1
ATOM 715 C CA . PRO A 1 91 ? -18.687 -8.350 14.148 1.00 84.25 91 PRO A CA 1
ATOM 716 C C . PRO A 1 91 ? -17.259 -8.595 14.649 1.00 84.25 91 PRO A C 1
ATOM 718 O O . PRO A 1 91 ? -16.318 -7.906 14.246 1.00 84.25 91 PRO A O 1
ATOM 721 N N . LEU A 1 92 ? -17.076 -9.631 15.470 1.00 74.31 92 LEU A N 1
ATOM 722 C CA . LEU A 1 92 ? -15.760 -10.028 15.992 1.00 74.31 92 LEU A CA 1
ATOM 723 C C . LEU A 1 92 ? -14.734 -10.304 14.880 1.00 74.31 92 LEU A C 1
ATOM 725 O O . LEU A 1 92 ? -13.549 -10.026 15.061 1.00 74.31 92 LEU A O 1
ATOM 729 N N . SER A 1 93 ? -15.183 -10.789 13.717 1.00 75.62 93 SER A N 1
ATOM 730 C CA . SER A 1 93 ? -14.331 -11.005 12.542 1.00 75.62 93 SER A CA 1
ATOM 731 C C . SER A 1 93 ? -13.642 -9.718 12.081 1.00 75.62 93 SER A C 1
ATOM 733 O O . SER A 1 93 ? -12.441 -9.724 11.835 1.00 75.62 93 SER A O 1
ATOM 735 N N . HIS A 1 94 ? -14.363 -8.595 12.040 1.00 79.25 94 HIS A N 1
ATOM 736 C CA . HIS A 1 94 ? -13.808 -7.312 11.604 1.00 79.25 94 HIS A CA 1
ATOM 737 C C . HIS A 1 94 ? -12.793 -6.764 12.613 1.00 79.25 94 HIS A C 1
ATOM 739 O O . HIS A 1 94 ? -11.767 -6.213 12.217 1.00 79.25 94 HIS A O 1
ATOM 745 N N . ILE A 1 95 ? -13.039 -6.968 13.912 1.00 78.31 95 ILE A N 1
ATOM 746 C CA . ILE A 1 95 ? -12.095 -6.595 14.974 1.00 78.31 95 ILE A CA 1
ATOM 747 C C . ILE A 1 95 ? -10.816 -7.437 14.865 1.00 78.31 95 ILE A C 1
ATOM 749 O O . ILE A 1 95 ? -9.717 -6.895 14.959 1.00 78.31 95 ILE A O 1
ATOM 753 N N . SER A 1 96 ? -10.941 -8.745 14.618 1.00 73.50 96 SER A N 1
ATOM 754 C CA . SER A 1 96 ? -9.797 -9.645 14.437 1.00 73.50 96 SER A CA 1
ATOM 755 C C . SER A 1 96 ? -8.939 -9.251 13.230 1.00 73.50 96 SER A C 1
ATOM 757 O O . SER A 1 96 ? -7.723 -9.108 13.372 1.00 73.50 96 SER A O 1
ATOM 759 N N . THR A 1 97 ? -9.555 -8.986 12.072 1.00 83.50 97 THR A N 1
ATOM 760 C CA . THR A 1 97 ? -8.839 -8.518 10.873 1.00 83.50 97 THR A CA 1
ATOM 761 C C . THR A 1 97 ? -8.134 -7.184 11.117 1.00 83.50 97 THR A C 1
ATOM 763 O O . THR A 1 97 ? -6.978 -7.014 10.725 1.00 83.50 97 THR A O 1
ATOM 766 N N . TYR A 1 98 ? -8.802 -6.250 11.799 1.00 79.44 98 TYR A N 1
ATOM 767 C CA . TYR A 1 98 ? -8.227 -4.958 12.158 1.00 79.44 98 TYR A CA 1
ATOM 768 C C . TYR A 1 98 ? -6.983 -5.115 13.048 1.00 79.44 98 TYR A C 1
ATOM 770 O O . TYR A 1 98 ? -5.919 -4.590 12.725 1.00 79.44 98 TYR A O 1
ATOM 778 N N . VAL A 1 99 ? -7.081 -5.910 14.118 1.00 77.44 99 VAL A N 1
ATOM 779 C CA . VAL A 1 99 ? -5.958 -6.184 15.030 1.00 77.44 99 VAL A CA 1
ATOM 780 C C . VAL A 1 99 ? -4.802 -6.887 14.311 1.00 77.44 99 VAL A C 1
ATOM 782 O O . VAL A 1 99 ? -3.652 -6.486 14.489 1.00 77.44 99 VAL A O 1
ATOM 785 N N . GLY A 1 100 ? -5.084 -7.881 13.462 1.00 80.69 100 GLY A N 1
ATOM 786 C CA . GLY A 1 100 ? -4.055 -8.570 12.675 1.00 80.69 100 GLY A CA 1
ATOM 787 C C . GLY A 1 100 ? -3.310 -7.626 11.728 1.00 80.69 100 GLY A C 1
ATOM 788 O O . GLY A 1 100 ? -2.085 -7.658 11.658 1.00 80.69 100 GLY A O 1
ATOM 789 N N . THR A 1 101 ? -4.039 -6.716 11.077 1.00 80.06 101 THR A N 1
ATOM 790 C CA . THR A 1 101 ? -3.454 -5.703 10.184 1.00 80.06 101 THR A CA 1
ATOM 791 C C . THR A 1 101 ? -2.537 -4.736 10.938 1.00 80.06 101 THR A C 1
ATOM 793 O O . THR A 1 101 ? -1.474 -4.374 10.434 1.00 80.06 101 THR A O 1
ATOM 796 N N . LEU A 1 102 ? -2.921 -4.317 12.150 1.00 75.88 102 LEU A N 1
ATOM 797 C CA . LEU A 1 102 ? -2.078 -3.462 12.993 1.00 75.88 102 LEU A CA 1
ATOM 798 C C . LEU A 1 102 ? -0.796 -4.176 13.432 1.00 75.88 102 LEU A C 1
ATOM 800 O O . LEU A 1 102 ? 0.283 -3.588 13.368 1.00 75.88 102 LEU A O 1
ATOM 804 N N . TYR A 1 103 ? -0.911 -5.440 13.842 1.00 73.69 103 TYR A N 1
ATOM 805 C CA . TYR A 1 103 ? 0.232 -6.249 14.260 1.00 73.69 103 TYR A CA 1
ATOM 806 C C . TYR A 1 103 ? 1.233 -6.456 13.115 1.00 73.69 103 TYR A C 1
ATOM 808 O O . TYR A 1 103 ? 2.432 -6.239 13.293 1.00 73.69 103 TYR A O 1
ATOM 816 N N . ASP A 1 104 ? 0.741 -6.800 11.923 1.00 75.12 104 ASP A N 1
ATOM 817 C CA . ASP A 1 104 ? 1.570 -6.997 10.730 1.00 75.12 104 ASP A CA 1
ATOM 818 C C . ASP A 1 104 ? 2.336 -5.715 10.355 1.00 75.12 104 ASP A C 1
ATOM 820 O O . ASP A 1 104 ? 3.552 -5.727 10.148 1.00 75.12 104 ASP A O 1
ATOM 824 N N . LYS A 1 105 ? 1.658 -4.561 10.391 1.00 71.75 105 LYS A N 1
ATOM 825 C CA . LYS A 1 105 ? 2.291 -3.254 10.163 1.00 71.75 105 LYS A CA 1
ATOM 826 C C . LYS A 1 105 ? 3.349 -2.926 11.214 1.00 71.75 105 LYS A C 1
ATOM 828 O O . LYS A 1 105 ? 4.423 -2.455 10.849 1.00 71.75 105 LYS A O 1
ATOM 833 N N . GLN A 1 106 ? 3.081 -3.184 12.494 1.00 68.94 106 GLN A N 1
ATOM 834 C CA . GLN A 1 106 ? 4.055 -2.969 13.566 1.00 68.94 106 GLN A CA 1
ATOM 835 C C . GLN A 1 106 ? 5.311 -3.830 13.361 1.00 68.94 106 GLN A C 1
ATOM 837 O O . GLN A 1 106 ? 6.432 -3.339 13.523 1.00 68.94 106 GLN A O 1
ATOM 842 N N . ALA A 1 107 ? 5.141 -5.095 12.970 1.00 70.31 107 ALA A N 1
ATOM 843 C CA . ALA A 1 107 ? 6.251 -5.992 12.659 1.00 70.31 107 ALA A CA 1
ATOM 844 C C . ALA A 1 107 ? 7.086 -5.466 11.478 1.00 70.31 107 ALA A C 1
ATOM 846 O O . ALA A 1 107 ? 8.306 -5.357 11.598 1.00 70.31 107 ALA A O 1
ATOM 847 N N . LEU A 1 108 ? 6.442 -5.035 10.386 1.00 68.38 108 LEU A N 1
ATOM 848 C CA . LEU A 1 108 ? 7.131 -4.430 9.238 1.00 68.38 108 LEU A CA 1
ATOM 849 C C . LEU A 1 108 ? 7.896 -3.151 9.619 1.00 68.38 108 LEU A C 1
ATOM 851 O O . LEU A 1 108 ? 9.045 -2.978 9.213 1.00 68.38 108 LEU A O 1
ATOM 855 N N . MET A 1 109 ? 7.294 -2.270 10.426 1.00 64.31 109 MET A N 1
ATOM 856 C CA . MET A 1 109 ? 7.920 -1.015 10.871 1.00 64.31 109 MET A CA 1
ATOM 857 C C . MET A 1 109 ? 9.113 -1.238 11.811 1.00 64.31 109 MET A C 1
ATOM 859 O O . MET A 1 109 ? 10.049 -0.443 11.817 1.00 64.31 109 MET A O 1
ATOM 863 N N . THR A 1 110 ? 9.101 -2.316 12.596 1.00 66.88 110 THR A N 1
ATOM 864 C CA . THR A 1 110 ? 10.196 -2.681 13.515 1.00 66.88 110 THR A CA 1
ATOM 865 C C . THR A 1 110 ? 11.280 -3.538 12.851 1.00 66.88 110 THR A C 1
ATOM 867 O O . THR A 1 110 ? 12.250 -3.922 13.504 1.00 66.88 110 THR A O 1
ATOM 870 N N . GLY A 1 111 ? 11.158 -3.806 11.544 1.00 55.44 111 GLY A N 1
ATOM 871 C CA . GLY A 1 111 ? 12.125 -4.587 10.770 1.00 55.44 111 GLY A CA 1
ATOM 872 C C . GLY A 1 111 ? 11.958 -6.106 10.891 1.00 55.44 111 GLY A C 1
ATOM 873 O O . GLY A 1 111 ? 12.820 -6.856 10.428 1.00 55.44 111 GLY A O 1
ATOM 874 N N . GLY A 1 112 ? 10.864 -6.577 11.492 1.00 55.31 112 GLY A N 1
ATOM 875 C CA . GLY A 1 112 ? 10.502 -7.989 11.511 1.00 55.31 112 GLY A CA 1
ATOM 876 C C . GLY A 1 112 ? 10.068 -8.458 10.122 1.00 55.31 112 GLY A C 1
ATOM 877 O O . GLY A 1 112 ? 9.196 -7.858 9.496 1.00 55.31 112 GLY A O 1
ATOM 878 N N . LYS A 1 113 ? 10.661 -9.552 9.627 1.00 52.97 113 LYS A N 1
ATOM 879 C CA . LYS A 1 113 ? 10.120 -10.269 8.464 1.00 52.97 113 LYS A CA 1
ATOM 880 C C . LYS A 1 113 ? 8.800 -10.897 8.895 1.00 52.97 113 LYS A C 1
ATOM 882 O O . LYS A 1 113 ? 8.805 -11.744 9.786 1.00 52.97 113 LYS A O 1
ATOM 887 N N . THR A 1 114 ? 7.690 -10.490 8.293 1.00 49.16 114 THR A N 1
ATOM 888 C CA . THR A 1 114 ? 6.398 -11.124 8.544 1.00 49.16 114 THR A CA 1
ATOM 889 C C . THR A 1 114 ? 6.451 -12.515 7.916 1.00 49.16 114 THR A C 1
ATOM 891 O O . THR A 1 114 ? 6.616 -12.678 6.707 1.00 49.16 114 THR A O 1
ATOM 894 N N . ALA A 1 115 ? 6.494 -13.540 8.767 1.00 50.41 115 ALA A N 1
ATOM 895 C CA . ALA A 1 115 ? 6.461 -14.920 8.315 1.00 50.41 115 ALA A CA 1
ATOM 896 C C . ALA A 1 115 ? 5.044 -15.217 7.820 1.00 50.41 115 ALA A C 1
ATOM 898 O O . ALA A 1 115 ? 4.079 -14.986 8.547 1.00 50.41 115 ALA A O 1
ATOM 899 N N . ASP A 1 116 ? 4.936 -15.725 6.595 1.00 45.22 116 ASP A N 1
ATOM 900 C CA . ASP A 1 116 ? 3.699 -16.266 6.044 1.00 45.22 116 ASP A CA 1
ATOM 901 C C . ASP A 1 116 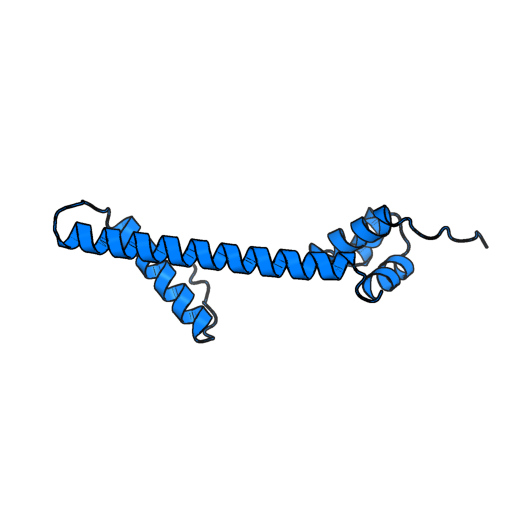? 3.323 -17.516 6.854 1.00 45.22 116 ASP A C 1
ATOM 903 O O . ASP A 1 116 ? 3.815 -18.621 6.615 1.00 45.22 116 ASP A O 1
ATOM 907 N N . ILE A 1 117 ? 2.538 -17.328 7.914 1.00 49.19 117 ILE A N 1
ATOM 908 C CA . ILE A 1 117 ? 1.964 -18.433 8.677 1.00 49.19 117 ILE A CA 1
ATOM 909 C C . ILE A 1 117 ? 0.785 -18.970 7.877 1.00 49.19 117 ILE A C 1
ATOM 911 O O . ILE A 1 117 ? -0.363 -18.579 8.079 1.00 49.19 117 ILE A O 1
ATOM 915 N N . GLY A 1 118 ? 1.095 -19.886 6.956 1.00 39.59 118 GLY A N 1
ATOM 916 C CA . GLY A 1 118 ? 0.110 -20.748 6.323 1.00 39.59 118 GLY A CA 1
ATOM 917 C C . GLY A 1 118 ? -0.707 -21.436 7.411 1.00 39.59 118 GLY A C 1
ATOM 918 O O . GLY A 1 118 ? -0.214 -22.327 8.102 1.00 39.59 118 GLY A O 1
ATOM 919 N N . VAL A 1 119 ? -1.943 -20.975 7.595 1.00 41.91 119 VAL A N 1
ATOM 920 C CA . VAL A 1 119 ? -2.894 -21.550 8.543 1.00 41.91 119 VAL A CA 1
ATOM 921 C C . VAL A 1 119 ? -3.196 -22.972 8.074 1.00 41.91 119 VAL A C 1
ATOM 923 O O . VAL A 1 119 ? -4.017 -23.185 7.186 1.00 41.91 119 VAL A O 1
ATOM 926 N N . GLN A 1 120 ? -2.504 -23.958 8.644 1.00 42.19 120 GLN A N 1
ATOM 927 C CA . GLN A 1 120 ? -2.940 -25.345 8.575 1.00 42.19 120 GLN A CA 1
ATOM 928 C C . GLN A 1 120 ? -4.117 -25.476 9.535 1.00 42.19 120 GLN A C 1
ATOM 930 O O . GLN A 1 120 ? -3.942 -25.487 10.752 1.00 42.19 120 GLN A O 1
ATOM 935 N N . ILE A 1 121 ? -5.327 -25.514 8.980 1.00 47.09 121 ILE A N 1
ATOM 936 C CA . ILE A 1 121 ? -6.499 -25.963 9.726 1.00 47.09 121 ILE A CA 1
ATOM 937 C C . ILE A 1 121 ? -6.229 -27.430 10.061 1.00 47.09 121 ILE A C 1
ATOM 939 O O . ILE A 1 121 ? -6.188 -28.279 9.173 1.00 47.09 121 ILE A O 1
ATOM 943 N N . VAL A 1 122 ? -5.942 -27.705 11.331 1.00 47.44 122 VAL A N 1
ATOM 944 C CA . VAL A 1 122 ? -5.842 -29.071 11.837 1.00 47.44 122 VAL A CA 1
ATOM 945 C C . VAL A 1 122 ? -7.275 -29.532 12.087 1.00 47.44 122 VAL A C 1
ATOM 947 O O . VAL A 1 122 ? -7.894 -29.127 13.070 1.00 47.44 122 VAL A O 1
ATOM 950 N N . ASP A 1 123 ? -7.820 -30.319 11.160 1.00 48.91 123 ASP A N 1
ATOM 951 C CA . ASP A 1 123 ? -9.101 -31.010 11.331 1.00 48.91 123 ASP A CA 1
ATOM 952 C C . ASP A 1 123 ? -8.930 -32.168 12.329 1.00 48.91 123 ASP A C 1
ATOM 954 O O . ASP A 1 123 ? -8.885 -33.337 11.950 1.00 48.91 123 ASP A O 1
ATOM 958 N N . ASP A 1 124 ? -8.841 -31.846 13.618 1.00 49.47 124 ASP A N 1
ATOM 959 C CA . ASP A 1 124 ? -8.987 -32.831 14.690 1.00 49.47 124 ASP A CA 1
ATOM 960 C C . ASP A 1 124 ? -10.415 -32.772 15.245 1.00 49.47 124 ASP A C 1
ATOM 962 O O . ASP A 1 124 ? -10.695 -32.193 16.295 1.00 49.47 124 ASP A O 1
ATOM 966 N N . ILE A 1 125 ? -11.337 -33.406 14.515 1.00 48.47 125 ILE A N 1
ATOM 967 C CA . ILE A 1 125 ? -12.582 -33.932 15.084 1.00 48.47 125 ILE A CA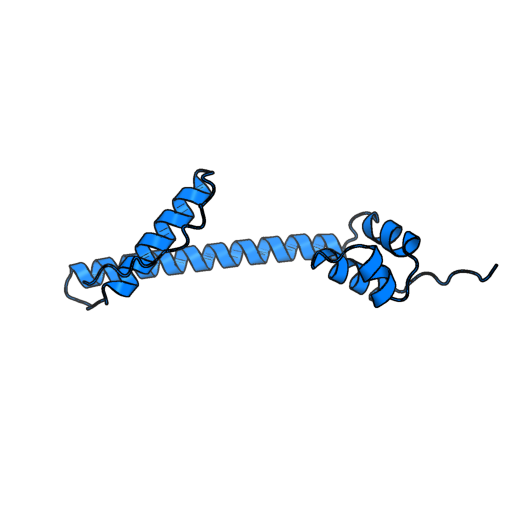 1
ATOM 968 C C . ILE A 1 125 ? -12.622 -35.435 14.791 1.00 48.47 125 ILE A C 1
ATOM 970 O O . ILE A 1 125 ? -12.915 -35.863 13.672 1.00 48.47 125 ILE A O 1
ATOM 974 N N . LYS A 1 126 ? -12.339 -36.232 15.823 1.00 41.88 126 LYS A N 1
ATOM 975 C CA . LYS A 1 126 ? -12.786 -37.621 15.963 1.00 41.88 126 LYS A CA 1
ATOM 976 C C . LYS A 1 126 ? -13.420 -37.803 17.330 1.00 41.88 126 LYS A C 1
ATOM 978 O O . LYS A 1 126 ? -12.836 -37.288 18.307 1.00 41.88 126 LYS A O 1
#

Secondary structure (DSSP, 8-state):
---PPPPPHHHHHHHHHHHHTT--HHHHHHHTT--HHHHHHHTTS---HHHHHHHHHHHHHHHHHHHHHHHHHHHHHHHHHHHHTTS----HHHHHHHHHHHHHHHHHHTT---------------

pLDDT: mean 74.18, std 13.66, range [37.19, 91.19]

Radius of gyration: 24.34 Å; chains: 1; bounding box: 50×50×67 Å